Protein AF-A0A7D5RCX5-F1 (afdb_monomer)

Foldseek 3Di:
DVVCCCCQPVVDPDDWDWDDDQQWIDTHNWIWHPKDPWDWDDDPPAQKIKTWIWTDTPNDIDTDIDMDHDNVSVVVSVVVVVSVVVRD

Sequence (88 aa):
MQKQLDETINKNPEKKQVIINSKLINIQSMEFHSLKKIGITVPPFKDECTLIFEGKFGGFSSHVHITIKCDNYLEVFNNLISWRTQFF

pLDDT: mean 91.65, std 6.58, range [67.81, 97.62]

Organism: NCBI:txid1470066

Nearest PDB structures (foldseek):
  3voq-assembly1_B  TM=5.915E-01  e=8.827E-01 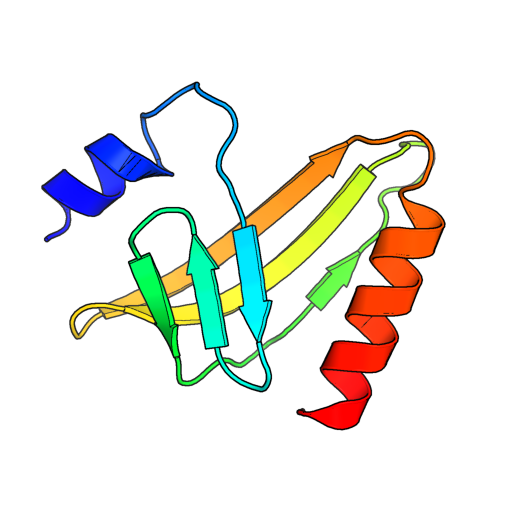 Homo sapiens
  7lc1-assembly1_B  TM=6.424E-01  e=1.678E+00  Homo sapiens
  7lc1-assembly2_D  TM=6.410E-01  e=2.526E+00  Homo sapiens
  7wzg-assembly1_A  TM=3.727E-01  e=2.049E-01  Streptomyces sp.
  5npg-assembly1_A  TM=3.786E-01  e=2.248E+00  Drosophila melanogaster

Mean predicted aligned error: 3.94 Å

Structure (mmCIF, N/CA/C/O backbone):
data_AF-A0A7D5RCX5-F1
#
_entry.id   AF-A0A7D5RCX5-F1
#
loop_
_atom_site.group_PDB
_atom_site.id
_atom_site.type_symbol
_atom_site.label_atom_id
_atom_site.label_alt_id
_atom_site.label_comp_id
_atom_site.label_asym_id
_atom_site.label_entity_id
_atom_site.label_seq_id
_atom_site.pdbx_PDB_ins_code
_atom_site.Cartn_x
_atom_site.Cartn_y
_atom_site.Cartn_z
_atom_site.occupancy
_atom_site.B_iso_or_equiv
_atom_site.auth_seq_id
_atom_site.auth_comp_id
_atom_site.auth_asym_id
_atom_site.auth_atom_id
_atom_site.pdbx_PDB_model_num
ATOM 1 N N . MET A 1 1 ? -0.010 2.783 22.955 1.00 67.81 1 MET A N 1
ATOM 2 C CA . MET A 1 1 ? -0.416 2.759 21.533 1.00 67.81 1 MET A CA 1
ATOM 3 C C . MET A 1 1 ? 0.691 3.236 20.59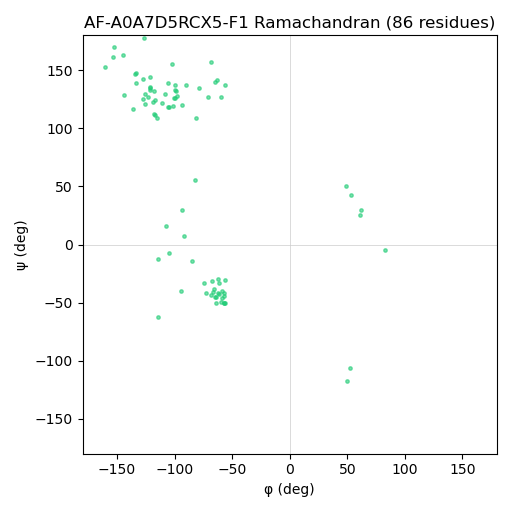7 1.00 67.81 1 MET A C 1
ATOM 5 O O . MET A 1 1 ? 1.136 2.443 19.783 1.00 67.81 1 MET A O 1
ATOM 9 N N . GLN A 1 2 ? 1.224 4.454 20.764 1.00 72.75 2 GLN A N 1
ATOM 10 C CA . GLN A 1 2 ? 2.367 4.938 19.966 1.00 72.75 2 GLN A CA 1
ATOM 11 C C . GLN A 1 2 ? 3.623 4.058 20.096 1.00 72.75 2 GLN A C 1
ATOM 13 O O . GLN A 1 2 ? 4.255 3.744 19.098 1.00 72.75 2 GLN A O 1
ATOM 18 N N . LYS A 1 3 ? 3.924 3.571 21.310 1.00 77.25 3 LYS A N 1
ATOM 19 C CA . LYS A 1 3 ? 5.028 2.626 21.556 1.00 77.25 3 LYS A CA 1
ATOM 20 C C . LYS A 1 3 ? 4.911 1.339 20.724 1.00 77.25 3 LYS A C 1
ATOM 22 O O . LYS A 1 3 ? 5.892 0.908 20.141 1.00 77.25 3 LYS A O 1
ATOM 27 N N . GLN A 1 4 ? 3.702 0.787 20.601 1.00 76.75 4 GLN A N 1
ATOM 28 C CA . GLN A 1 4 ? 3.451 -0.420 19.809 1.00 76.75 4 GLN A CA 1
ATOM 29 C C . GLN A 1 4 ? 3.634 -0.150 18.308 1.00 76.75 4 GLN A C 1
ATOM 31 O O . GLN A 1 4 ? 4.271 -0.949 17.631 1.00 76.75 4 GLN A O 1
ATOM 36 N N . LEU A 1 5 ? 3.128 0.983 17.797 1.00 79.81 5 LEU A N 1
ATOM 37 C CA . LEU A 1 5 ? 3.347 1.430 16.411 1.00 79.81 5 LEU A CA 1
ATOM 38 C C . LEU A 1 5 ? 4.840 1.565 16.093 1.00 79.81 5 LEU A C 1
ATOM 40 O O . LEU A 1 5 ? 5.307 1.089 15.060 1.00 79.81 5 LEU A O 1
ATOM 44 N N . ASP A 1 6 ? 5.588 2.165 17.014 1.00 80.19 6 ASP A N 1
ATOM 45 C CA . ASP A 1 6 ? 7.027 2.321 16.884 1.00 80.19 6 ASP A CA 1
ATOM 46 C C . ASP A 1 6 ? 7.756 0.977 16.876 1.00 80.19 6 ASP A C 1
ATOM 48 O O . ASP A 1 6 ? 8.541 0.721 15.970 1.00 80.19 6 ASP A O 1
ATOM 52 N N . GLU A 1 7 ? 7.481 0.108 17.845 1.00 81.56 7 GLU A N 1
ATOM 53 C CA . GLU A 1 7 ? 8.148 -1.192 17.983 1.00 81.56 7 GLU A CA 1
ATOM 54 C C . GLU A 1 7 ? 7.794 -2.168 16.855 1.00 81.56 7 GLU A C 1
ATOM 56 O O . GLU A 1 7 ? 8.625 -2.986 16.475 1.00 81.56 7 GLU A O 1
ATOM 61 N N . THR A 1 8 ? 6.584 -2.076 16.299 1.00 78.31 8 THR A N 1
ATOM 62 C CA . THR A 1 8 ? 6.072 -3.038 15.308 1.00 78.31 8 THR A CA 1
ATOM 63 C C . THR A 1 8 ? 6.325 -2.573 13.872 1.00 78.31 8 THR A C 1
ATOM 65 O O . THR A 1 8 ? 6.685 -3.379 13.015 1.00 78.31 8 THR A O 1
ATOM 68 N N . ILE A 1 9 ? 6.160 -1.271 13.596 1.00 82.25 9 ILE A N 1
ATOM 69 C CA . ILE A 1 9 ? 6.207 -0.711 12.238 1.00 82.25 9 ILE A CA 1
ATOM 70 C C . ILE A 1 9 ? 7.395 0.238 12.058 1.00 82.25 9 ILE A C 1
ATOM 72 O O . ILE A 1 9 ? 8.254 -0.049 11.225 1.00 82.25 9 ILE A O 1
ATOM 76 N N . ASN A 1 10 ? 7.464 1.347 12.807 1.00 80.94 10 ASN A N 1
ATOM 77 C CA . ASN A 1 10 ? 8.371 2.456 12.458 1.00 80.94 10 ASN A CA 1
ATOM 78 C C . ASN A 1 10 ? 9.854 2.149 12.716 1.00 80.94 10 ASN A C 1
ATOM 80 O O . ASN A 1 10 ? 10.709 2.536 11.925 1.00 80.94 10 ASN A O 1
ATOM 84 N N . LYS A 1 11 ? 10.165 1.501 13.843 1.00 83.62 11 LYS A N 1
ATOM 85 C CA . LYS A 1 11 ? 11.537 1.201 14.293 1.00 83.62 11 LYS A CA 1
ATOM 86 C C . LYS A 1 11 ? 11.918 -0.261 14.091 1.00 83.62 11 LYS A C 1
ATOM 88 O O . LYS A 1 11 ? 13.078 -0.614 14.282 1.00 83.62 11 LYS A O 1
ATOM 93 N N . ASN A 1 12 ? 10.966 -1.105 13.701 1.00 82.62 12 ASN A N 1
ATOM 94 C CA . ASN A 1 12 ? 11.258 -2.473 13.309 1.00 82.62 12 ASN A CA 1
ATOM 95 C C . ASN A 1 12 ? 11.986 -2.446 11.950 1.00 82.62 12 ASN A C 1
ATOM 97 O O . ASN A 1 12 ? 11.451 -1.846 11.020 1.00 82.62 12 ASN A O 1
ATOM 101 N N . PRO A 1 13 ? 13.161 -3.067 11.771 1.00 81.81 13 PRO A N 1
ATOM 102 C CA . PRO A 1 13 ? 13.819 -3.153 10.466 1.00 81.81 13 PRO A CA 1
ATOM 103 C C . PRO A 1 13 ? 13.334 -4.334 9.603 1.00 81.81 13 PRO A C 1
ATOM 105 O O . PRO A 1 13 ? 13.595 -4.359 8.403 1.00 81.81 13 PRO A O 1
ATOM 108 N N . GLU A 1 14 ? 12.618 -5.308 10.170 1.00 87.88 14 GLU A N 1
ATOM 109 C CA . GLU A 1 14 ? 12.221 -6.533 9.467 1.00 87.88 14 GLU A CA 1
ATOM 110 C C . GLU A 1 14 ? 11.194 -6.286 8.359 1.00 87.88 14 GLU A C 1
ATOM 112 O O . GLU A 1 14 ? 10.435 -5.316 8.384 1.00 87.88 14 GLU A O 1
ATOM 117 N N . LYS A 1 15 ? 11.110 -7.189 7.377 1.00 87.06 15 LYS A N 1
ATOM 118 C CA . LYS A 1 15 ? 10.066 -7.100 6.349 1.00 87.06 15 LYS A CA 1
ATOM 119 C C . LYS A 1 15 ? 8.687 -7.163 7.010 1.00 87.06 15 LYS A C 1
ATOM 121 O O . LYS A 1 15 ? 8.394 -8.083 7.768 1.00 87.06 15 LYS A O 1
ATOM 126 N N . LYS A 1 16 ? 7.829 -6.187 6.712 1.00 90.75 16 LYS A N 1
ATOM 127 C CA . LYS A 1 16 ? 6.452 -6.174 7.214 1.00 90.75 16 LYS A CA 1
ATOM 128 C C . LYS A 1 16 ? 5.536 -6.885 6.233 1.00 90.75 16 LYS A C 1
ATOM 130 O O . LYS A 1 16 ? 5.624 -6.666 5.028 1.00 90.75 16 LYS A O 1
ATOM 135 N N . GLN A 1 17 ? 4.639 -7.704 6.766 1.00 92.81 17 GLN A N 1
ATOM 136 C CA . GLN A 1 17 ? 3.530 -8.244 5.998 1.00 92.81 17 GLN A CA 1
ATOM 137 C C . GLN A 1 17 ? 2.438 -7.182 5.878 1.00 92.81 17 GLN A C 1
ATOM 139 O O . GLN A 1 17 ? 2.087 -6.538 6.869 1.00 92.81 17 GLN A O 1
ATOM 144 N N . VAL A 1 18 ? 1.900 -7.028 4.671 1.00 94.88 18 VAL A N 1
ATOM 145 C CA . VAL A 1 18 ? 0.779 -6.137 4.382 1.00 94.88 18 VAL A CA 1
ATOM 146 C C . VAL A 1 18 ? -0.316 -6.947 3.705 1.00 94.88 18 VAL A C 1
ATOM 148 O O . VAL A 1 18 ? -0.047 -7.662 2.742 1.00 94.88 18 VAL A O 1
ATOM 151 N N . ILE A 1 19 ? -1.542 -6.845 4.212 1.00 95.69 19 ILE A N 1
ATOM 152 C CA . ILE A 1 19 ? -2.729 -7.482 3.639 1.00 95.69 19 ILE A CA 1
ATOM 153 C C . ILE A 1 19 ? -3.748 -6.386 3.361 1.00 95.69 19 ILE A C 1
ATOM 155 O O . ILE A 1 19 ? -4.087 -5.609 4.249 1.00 95.69 19 ILE A O 1
ATOM 159 N N . ILE A 1 20 ? -4.245 -6.328 2.132 1.00 95.75 20 ILE A N 1
ATOM 160 C CA . ILE A 1 20 ? -5.254 -5.356 1.715 1.00 95.75 20 ILE A CA 1
ATOM 161 C C . ILE A 1 20 ? -6.545 -6.119 1.453 1.00 95.75 20 ILE A C 1
ATOM 163 O O . ILE A 1 20 ? -6.568 -7.033 0.632 1.00 95.75 20 ILE A O 1
ATOM 167 N N . ASN A 1 21 ? -7.611 -5.760 2.164 1.00 92.31 21 ASN A N 1
ATOM 168 C CA . ASN A 1 21 ? -8.915 -6.391 2.012 1.00 92.31 21 ASN A CA 1
ATOM 169 C C . ASN A 1 21 ? -10.015 -5.331 1.986 1.00 92.31 21 ASN A C 1
ATOM 171 O O . ASN A 1 21 ? -10.269 -4.653 2.981 1.00 92.31 21 ASN A O 1
ATOM 175 N N . SER A 1 22 ? -10.718 -5.225 0.860 1.00 94.81 22 SER A N 1
ATOM 176 C CA . SER A 1 22 ? -11.845 -4.307 0.688 1.00 94.81 22 SER A CA 1
ATOM 177 C C . SER A 1 22 ? -11.483 -2.861 1.062 1.00 94.81 22 SER A C 1
ATOM 179 O O . SER A 1 22 ? -10.751 -2.210 0.328 1.00 94.81 22 SER A O 1
ATOM 181 N N . LYS A 1 23 ? -11.945 -2.345 2.208 1.00 96.56 23 LYS A N 1
ATOM 182 C CA . LYS A 1 23 ? -11.648 -0.980 2.689 1.00 96.56 23 LYS A CA 1
ATOM 183 C C . LYS A 1 23 ? -10.682 -0.947 3.882 1.00 96.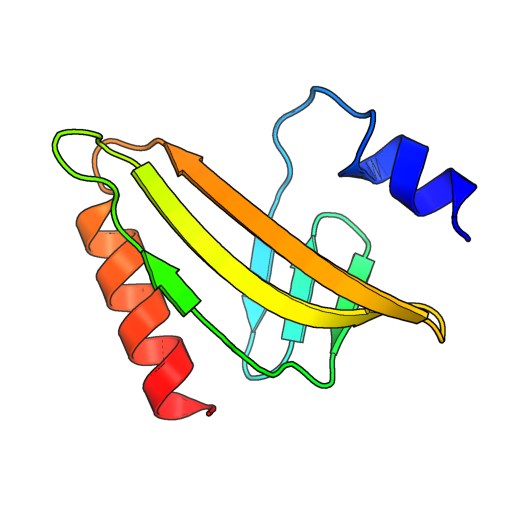56 23 LYS A C 1
ATOM 185 O O . LYS A 1 23 ? -10.612 0.069 4.572 1.00 96.56 23 LYS A O 1
ATOM 190 N N . LEU A 1 24 ? -9.978 -2.050 4.133 1.00 96.44 24 LEU A N 1
ATOM 191 C CA . LEU A 1 24 ? -9.062 -2.246 5.254 1.00 96.44 24 LEU A CA 1
ATOM 192 C C . LEU A 1 24 ? -7.653 -2.566 4.747 1.00 96.44 24 LEU A C 1
ATOM 194 O O . LEU A 1 24 ? -7.480 -3.271 3.749 1.00 96.44 24 LEU A O 1
ATOM 198 N N . ILE A 1 25 ? -6.646 -2.063 5.459 1.00 96.88 25 ILE A N 1
ATOM 199 C CA . ILE A 1 25 ? -5.238 -2.411 5.244 1.00 96.88 25 ILE A CA 1
ATOM 200 C C . ILE A 1 25 ? -4.669 -2.889 6.57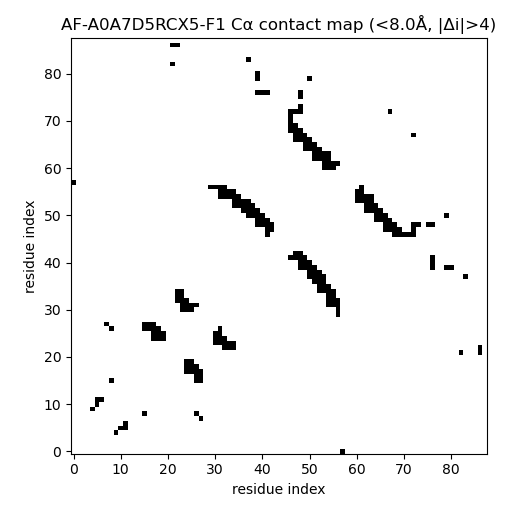3 1.00 96.88 25 ILE A C 1
ATOM 202 O O . ILE A 1 25 ? -4.632 -2.128 7.534 1.00 96.88 25 ILE A O 1
ATOM 206 N N . ASN A 1 26 ? -4.171 -4.119 6.611 1.00 95.31 26 ASN A N 1
ATOM 207 C CA . ASN A 1 26 ? -3.475 -4.673 7.763 1.00 95.31 26 ASN A CA 1
ATOM 208 C C . ASN A 1 26 ? -1.970 -4.606 7.530 1.00 95.31 26 ASN A C 1
ATOM 210 O O . ASN A 1 26 ? -1.479 -5.115 6.524 1.00 95.31 26 ASN A O 1
ATOM 214 N N . ILE A 1 27 ? -1.240 -4.002 8.464 1.00 93.81 27 ILE A N 1
ATOM 215 C CA . ILE A 1 27 ? 0.225 -3.997 8.493 1.00 93.81 27 ILE A CA 1
ATOM 216 C C . ILE A 1 27 ? 0.648 -4.749 9.751 1.00 93.81 27 ILE A C 1
ATOM 218 O O . ILE A 1 27 ? 0.455 -4.267 10.867 1.00 93.81 27 ILE A O 1
ATOM 222 N N . GLN A 1 28 ? 1.197 -5.950 9.573 1.00 90.62 28 GLN A N 1
ATOM 223 C CA . GLN A 1 28 ? 1.362 -6.928 10.651 1.00 90.62 28 GLN A CA 1
ATOM 224 C C . GLN A 1 28 ? 0.049 -7.124 11.440 1.00 90.62 28 GLN A C 1
ATOM 226 O O . GLN A 1 28 ? -0.947 -7.557 10.869 1.00 90.62 28 GLN A O 1
ATOM 231 N N . SER A 1 29 ? 0.026 -6.798 12.735 1.00 87.38 29 SER A N 1
ATOM 232 C CA . SER A 1 29 ? -1.149 -6.915 13.609 1.00 87.38 29 SER A CA 1
ATOM 233 C C . SER A 1 29 ? -2.001 -5.639 13.690 1.00 87.38 29 SER A C 1
ATOM 235 O O . SER A 1 29 ? -2.916 -5.568 14.508 1.00 87.38 29 SER A O 1
ATOM 237 N N . MET A 1 30 ? -1.704 -4.617 12.879 1.00 89.25 30 MET A N 1
ATOM 238 C CA . MET A 1 30 ? -2.377 -3.315 12.925 1.00 89.25 30 MET A CA 1
ATOM 239 C C . MET A 1 30 ? -3.344 -3.143 11.763 1.00 89.25 30 MET A C 1
ATOM 241 O O . MET A 1 30 ? -2.919 -3.107 10.610 1.00 89.25 30 MET A O 1
ATOM 245 N N . GLU A 1 31 ? -4.627 -2.982 12.079 1.00 93.81 31 GLU A N 1
ATOM 246 C CA . GLU A 1 31 ? -5.686 -2.742 11.099 1.00 93.81 31 GLU A CA 1
ATOM 247 C C . GLU A 1 31 ? -5.949 -1.247 10.906 1.00 93.81 31 GLU A C 1
ATOM 249 O O . GLU A 1 31 ? -6.342 -0.532 11.829 1.00 93.81 31 GLU A O 1
ATOM 254 N N . PHE A 1 32 ? -5.768 -0.780 9.677 1.00 95.25 32 PHE A N 1
ATOM 255 C CA . PHE A 1 32 ? -6.107 0.567 9.253 1.00 95.25 32 PHE A CA 1
ATOM 256 C C . PHE A 1 32 ? -7.468 0.566 8.562 1.00 95.25 32 PHE A C 1
ATOM 258 O O . PHE A 1 32 ? -7.698 -0.167 7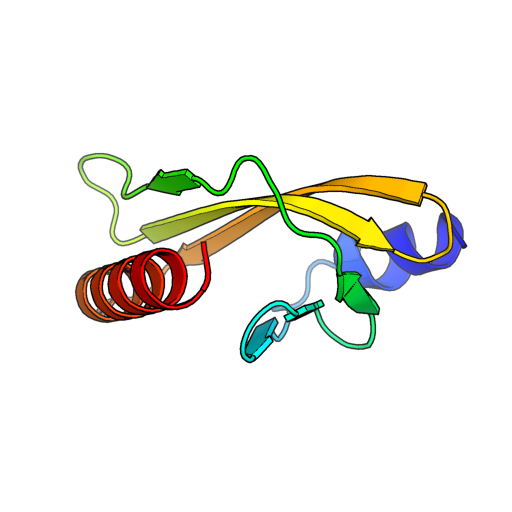.598 1.00 95.25 32 PHE A O 1
ATOM 265 N N . HIS A 1 33 ? -8.348 1.451 9.021 1.00 95.44 33 HIS A N 1
ATOM 266 C CA . HIS A 1 33 ? -9.696 1.636 8.489 1.00 95.44 33 HIS A CA 1
ATOM 267 C C . HIS A 1 33 ? -9.956 3.104 8.125 1.00 95.44 33 HIS A C 1
ATOM 269 O O . HIS A 1 33 ? -9.114 3.978 8.338 1.00 95.44 33 HIS A O 1
ATOM 275 N N . SER A 1 34 ? -11.141 3.405 7.578 1.00 95.81 34 SER A N 1
ATOM 276 C CA . SER A 1 34 ? -11.526 4.772 7.173 1.00 95.81 34 SER A CA 1
ATOM 277 C C . SER A 1 34 ? -10.503 5.428 6.229 1.00 95.81 34 SER A C 1
ATOM 279 O O . SER A 1 34 ? -10.143 6.594 6.403 1.00 95.81 34 SER A O 1
ATOM 281 N N . LEU A 1 35 ? -10.016 4.645 5.263 1.00 96.94 35 LEU A N 1
ATOM 282 C CA . LEU A 1 35 ? -8.952 5.038 4.344 1.00 96.94 35 LEU A CA 1
ATOM 283 C C . LEU A 1 35 ? -9.393 6.200 3.442 1.00 96.94 35 LEU A C 1
ATOM 285 O O . LEU A 1 35 ? -10.527 6.233 2.963 1.00 96.94 35 LEU A O 1
ATOM 289 N N . LYS A 1 36 ? -8.488 7.150 3.200 1.00 96.00 36 LYS A N 1
ATOM 290 C CA . LYS A 1 36 ? -8.681 8.302 2.307 1.00 96.00 36 LYS A CA 1
ATOM 291 C C . LYS A 1 36 ? -7.347 8.775 1.730 1.00 96.00 36 LYS A C 1
ATOM 293 O O . LYS A 1 36 ? -6.286 8.351 2.178 1.00 96.00 36 LYS A O 1
ATOM 298 N N . LYS A 1 37 ? -7.406 9.675 0.741 1.00 96.69 37 LYS A N 1
ATOM 299 C CA . LYS A 1 37 ? -6.230 10.217 0.029 1.00 96.69 37 LYS A CA 1
ATOM 300 C C . LYS A 1 37 ? -5.271 9.113 -0.448 1.00 96.69 37 LYS A C 1
ATOM 302 O O . LYS A 1 37 ? -4.075 9.155 -0.175 1.00 96.69 37 LYS A O 1
ATOM 307 N N . ILE A 1 38 ? -5.831 8.107 -1.120 1.00 97.62 38 ILE A N 1
ATOM 308 C CA . ILE A 1 38 ? -5.103 6.910 -1.548 1.00 97.62 38 ILE A CA 1
ATOM 309 C C . ILE A 1 38 ? -4.336 7.205 -2.845 1.00 97.62 38 ILE A C 1
ATOM 311 O O . ILE A 1 38 ? -4.922 7.340 -3.924 1.00 97.62 38 ILE A O 1
ATOM 315 N N . GLY A 1 39 ? -3.015 7.292 -2.733 1.00 97.12 39 GLY A N 1
ATOM 316 C CA . GLY A 1 39 ? -2.077 7.429 -3.842 1.00 97.12 39 GLY A CA 1
ATOM 317 C C . GLY A 1 39 ? -1.330 6.123 -4.092 1.00 97.12 39 GLY A C 1
ATOM 318 O O . GLY A 1 39 ? -0.929 5.448 -3.152 1.00 97.12 39 GLY A O 1
ATOM 319 N N . ILE A 1 40 ? -1.137 5.769 -5.358 1.00 97.38 40 ILE A N 1
ATOM 320 C CA . ILE A 1 40 ? -0.316 4.627 -5.768 1.00 97.38 40 ILE A CA 1
ATOM 321 C C . ILE A 1 40 ? 0.672 5.162 -6.799 1.00 97.38 40 ILE A C 1
ATOM 323 O O . ILE A 1 40 ? 0.250 5.796 -7.769 1.00 97.38 40 ILE A O 1
ATOM 327 N N . THR A 1 41 ? 1.966 4.958 -6.575 1.00 95.44 41 THR A N 1
ATOM 328 C CA . THR A 1 41 ? 3.027 5.492 -7.432 1.00 95.44 41 THR A CA 1
ATOM 329 C C . THR A 1 41 ? 4.076 4.438 -7.753 1.00 95.44 41 THR A C 1
ATOM 331 O O . THR A 1 41 ? 4.393 3.571 -6.939 1.00 95.44 41 THR A O 1
ATOM 334 N N . VAL A 1 42 ? 4.639 4.552 -8.952 1.00 94.25 42 VAL A N 1
ATOM 335 C CA . VAL A 1 42 ? 5.840 3.838 -9.388 1.00 94.25 42 VAL A CA 1
ATOM 336 C C . VAL A 1 42 ? 6.889 4.907 -9.678 1.00 94.25 42 VAL A C 1
ATOM 338 O O . VAL A 1 42 ? 6.693 5.712 -10.594 1.00 94.25 42 VAL A O 1
ATOM 341 N N . PRO A 1 43 ? 7.962 5.000 -8.882 1.00 89.00 43 PRO A N 1
ATOM 342 C CA . PRO A 1 43 ? 9.032 5.948 -9.142 1.00 89.00 43 PRO A CA 1
ATOM 343 C C . PRO A 1 43 ? 9.730 5.648 -10.477 1.00 89.00 43 PRO A C 1
ATOM 345 O O . PRO A 1 43 ? 9.955 4.480 -10.800 1.00 89.00 43 PRO A O 1
ATOM 348 N N . PRO A 1 44 ? 10.120 6.676 -11.253 1.00 85.88 44 PRO A N 1
ATOM 349 C CA . PRO A 1 44 ? 10.875 6.466 -12.481 1.00 85.88 44 PRO A CA 1
ATOM 350 C C . PRO A 1 44 ? 12.164 5.678 -12.220 1.00 85.88 44 PRO A C 1
ATOM 352 O O . PRO A 1 44 ? 12.887 5.970 -11.266 1.00 85.88 44 PRO A O 1
ATOM 355 N N . PHE A 1 45 ? 12.466 4.721 -13.100 1.00 83.38 45 PHE A N 1
ATOM 356 C CA . PHE A 1 45 ? 13.707 3.932 -13.088 1.00 83.38 45 PHE A CA 1
ATOM 357 C C . PHE A 1 45 ? 13.937 3.092 -11.821 1.00 83.38 45 PHE A C 1
ATOM 359 O O . PHE A 1 45 ? 15.082 2.788 -11.481 1.00 83.38 45 PHE A O 1
ATOM 366 N N . LYS A 1 46 ? 12.869 2.711 -11.113 1.00 89.25 46 LYS A N 1
ATOM 367 C CA . LYS A 1 46 ? 12.952 1.798 -9.974 1.00 89.25 46 LYS A CA 1
ATOM 368 C C . LYS A 1 46 ? 11.891 0.712 -10.056 1.00 89.25 46 LYS A C 1
ATOM 370 O O . LYS A 1 46 ? 10.725 1.003 -10.300 1.00 89.25 46 LYS A O 1
ATOM 375 N N . ASP A 1 47 ? 12.292 -0.508 -9.719 1.00 93.62 47 ASP A N 1
ATOM 376 C CA . ASP A 1 47 ? 11.394 -1.661 -9.609 1.00 93.62 47 ASP A CA 1
ATOM 377 C 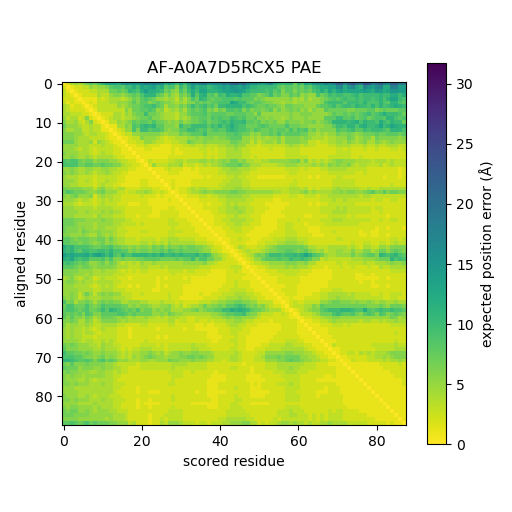C . ASP A 1 47 ? 10.681 -1.670 -8.246 1.00 93.62 47 ASP A C 1
ATOM 379 O O . ASP A 1 47 ? 10.801 -2.600 -7.443 1.00 93.62 47 ASP A O 1
ATOM 383 N N . GLU A 1 48 ? 10.005 -0.563 -7.931 1.00 95.19 48 GLU A N 1
ATOM 384 C CA . GLU A 1 48 ? 9.281 -0.377 -6.677 1.00 95.19 48 GLU A CA 1
ATOM 385 C C . GLU A 1 48 ? 7.890 0.221 -6.899 1.00 95.19 48 GLU A C 1
ATOM 387 O O . GLU A 1 48 ? 7.665 1.040 -7.788 1.00 95.19 48 GLU A O 1
ATOM 392 N N . CYS A 1 49 ? 6.946 -0.179 -6.052 1.00 96.06 49 CYS A N 1
ATOM 393 C CA . CYS A 1 49 ? 5.603 0.382 -5.996 1.00 96.06 49 CYS A CA 1
ATOM 394 C C . CYS A 1 49 ? 5.365 0.945 -4.595 1.00 96.06 49 CYS A C 1
ATOM 396 O O . CYS A 1 49 ? 5.653 0.284 -3.595 1.00 96.06 49 CYS A O 1
ATOM 398 N N . THR A 1 50 ? 4.832 2.163 -4.516 1.00 96.25 50 THR A N 1
ATOM 399 C CA . THR A 1 50 ? 4.498 2.816 -3.249 1.00 96.25 50 THR A CA 1
ATOM 400 C C . THR A 1 50 ? 3.000 3.075 -3.152 1.00 96.25 50 THR A C 1
ATOM 402 O O . THR A 1 50 ? 2.412 3.725 -4.014 1.00 96.25 50 THR A O 1
ATOM 405 N N . LEU A 1 51 ? 2.385 2.578 -2.081 1.00 97.25 51 LEU A N 1
ATOM 406 C CA . LEU A 1 51 ? 1.022 2.888 -1.662 1.00 97.25 51 LEU A CA 1
ATOM 407 C C . LEU A 1 51 ? 1.072 3.926 -0.536 1.00 97.25 51 LEU A C 1
ATOM 409 O O . LEU A 1 51 ? 1.724 3.714 0.485 1.00 97.25 51 LEU A O 1
ATOM 413 N N . ILE A 1 52 ? 0.354 5.030 -0.707 1.00 97.38 52 ILE A N 1
ATOM 414 C CA . ILE A 1 52 ? 0.239 6.119 0.263 1.00 97.38 52 ILE A CA 1
ATOM 415 C C . ILE A 1 52 ? -1.231 6.282 0.620 1.00 97.38 52 ILE A C 1
ATOM 417 O O . ILE A 1 52 ? -2.080 6.318 -0.269 1.00 97.38 52 ILE A O 1
ATOM 421 N N . PHE A 1 53 ? -1.549 6.412 1.902 1.00 97.44 53 PHE A N 1
ATOM 422 C CA . PHE A 1 53 ? -2.915 6.697 2.336 1.00 97.44 53 PHE A CA 1
ATOM 423 C C . PHE A 1 53 ? -2.951 7.422 3.680 1.00 97.44 53 PHE A C 1
ATOM 425 O O . PHE A 1 53 ? -2.004 7.395 4.465 1.00 97.44 53 PHE A O 1
ATOM 432 N N . GLU A 1 54 ? -4.082 8.061 3.964 1.00 97.12 54 GLU A N 1
ATOM 433 C CA . GLU A 1 54 ? -4.474 8.420 5.322 1.00 97.12 54 GLU A CA 1
ATOM 434 C C . GLU A 1 54 ? -5.468 7.378 5.842 1.00 97.12 54 GLU A C 1
ATOM 436 O O . GLU A 1 54 ? -6.436 7.052 5.157 1.00 97.12 54 GLU A O 1
ATOM 441 N N . GLY A 1 55 ? -5.257 6.866 7.050 1.00 95.88 55 GLY A N 1
ATOM 442 C CA . GLY A 1 55 ? -6.133 5.874 7.675 1.00 95.88 55 GLY A CA 1
ATOM 443 C C . GLY A 1 55 ? -6.233 6.081 9.178 1.00 95.88 55 GLY A C 1
ATOM 444 O O . GLY A 1 55 ? -5.422 6.791 9.772 1.00 95.88 55 GLY A O 1
ATOM 445 N N . LYS A 1 56 ? -7.245 5.480 9.800 1.00 94.75 56 LYS A N 1
ATOM 446 C CA . LYS A 1 56 ? -7.393 5.456 11.254 1.00 94.75 56 LYS A CA 1
ATOM 447 C C . LYS A 1 56 ? -6.901 4.131 11.817 1.00 94.75 56 LYS A C 1
ATOM 449 O O . LYS A 1 56 ? -7.214 3.079 11.270 1.00 94.75 56 LYS A O 1
ATOM 454 N N . PHE A 1 57 ? -6.175 4.212 12.924 1.00 89.31 57 PHE A N 1
ATOM 455 C CA . PHE A 1 57 ? -5.771 3.078 13.748 1.00 89.31 57 PHE A CA 1
ATOM 456 C C . PHE A 1 57 ? -5.788 3.525 15.208 1.00 89.31 57 PHE A C 1
ATOM 458 O O . PHE A 1 57 ? -5.218 4.562 15.556 1.00 89.31 57 PHE A O 1
ATOM 465 N N . GLY A 1 58 ? -6.455 2.766 16.079 1.00 79.25 58 GLY A N 1
ATOM 466 C CA . GLY A 1 58 ? -6.341 3.000 17.516 1.00 79.25 58 GLY A CA 1
ATOM 467 C C . GLY A 1 58 ? -6.824 4.356 18.030 1.00 79.25 58 GLY A C 1
ATOM 468 O O . GLY A 1 58 ? -6.258 4.887 18.978 1.00 79.25 58 GLY A O 1
ATOM 469 N N . GLY A 1 59 ? -7.808 4.964 17.368 1.00 84.88 59 GLY A N 1
ATOM 470 C CA . GLY A 1 59 ? -8.289 6.313 17.689 1.00 84.88 59 GLY A CA 1
ATOM 471 C C . GLY A 1 59 ? -7.457 7.458 17.094 1.00 84.88 59 GLY A C 1
ATOM 472 O O . GLY A 1 59 ? -7.880 8.608 17.174 1.00 84.88 59 GLY A O 1
ATOM 473 N N . PHE A 1 60 ? -6.331 7.172 16.436 1.00 85.44 60 PHE A N 1
ATOM 474 C CA . PHE A 1 60 ? -5.494 8.168 15.764 1.00 85.44 60 PHE A CA 1
ATOM 475 C C . PHE A 1 60 ? -5.718 8.148 14.253 1.00 85.44 60 PHE A C 1
ATOM 477 O O . PHE A 1 60 ? -6.123 7.135 13.686 1.00 85.44 60 PHE A O 1
ATOM 484 N N . SER A 1 61 ? -5.448 9.280 13.600 1.00 90.56 61 SER A N 1
ATOM 485 C CA . SER A 1 61 ? -5.320 9.352 12.140 1.00 90.56 61 SER A CA 1
ATOM 486 C C . SER A 1 61 ? -3.841 9.338 11.774 1.00 90.56 61 SER A C 1
ATOM 488 O O . SER A 1 61 ? -3.051 10.070 12.368 1.00 90.56 61 SER A O 1
ATOM 490 N N . SER A 1 62 ? -3.472 8.519 10.799 1.00 90.88 62 SER A N 1
ATOM 491 C CA . SER A 1 62 ? -2.091 8.293 10.382 1.00 90.88 62 SER A CA 1
ATOM 492 C C . SER A 1 62 ? -1.957 8.495 8.883 1.00 90.88 62 SER A C 1
ATOM 494 O O . SER A 1 62 ? -2.847 8.123 8.121 1.00 90.88 62 SER A O 1
ATOM 496 N N . HIS A 1 63 ? -0.833 9.071 8.470 1.00 94.94 63 HIS A N 1
ATOM 497 C CA . HIS A 1 63 ? -0.407 9.120 7.078 1.00 94.94 63 HIS A CA 1
ATOM 498 C C . HIS A 1 63 ? 0.655 8.039 6.875 1.00 94.94 63 HIS A C 1
ATOM 500 O O . HIS A 1 63 ? 1.676 8.053 7.560 1.00 94.94 63 HIS A O 1
ATOM 506 N N . VAL A 1 64 ? 0.388 7.076 5.996 1.00 94.12 64 VAL A N 1
ATOM 507 C CA . VAL A 1 64 ? 1.168 5.841 5.869 1.00 94.12 64 VAL A CA 1
ATOM 508 C C . VAL A 1 64 ? 1.722 5.724 4.458 1.00 94.12 64 VAL A C 1
ATOM 510 O O . VAL A 1 64 ? 1.004 5.958 3.488 1.00 94.12 64 VAL A O 1
ATOM 513 N N . HIS A 1 65 ? 2.999 5.353 4.363 1.00 95.19 65 HIS A N 1
ATOM 514 C CA . HIS A 1 65 ? 3.699 5.042 3.118 1.00 95.19 65 HIS A CA 1
ATOM 515 C C . HIS A 1 65 ? 4.156 3.586 3.182 1.00 95.19 65 HIS A C 1
ATOM 517 O O . HIS A 1 65 ? 4.874 3.203 4.105 1.00 95.19 65 HIS A O 1
ATOM 523 N N . ILE A 1 66 ? 3.732 2.776 2.218 1.00 94.69 66 ILE A N 1
ATOM 524 C CA . ILE A 1 66 ? 4.136 1.378 2.068 1.00 94.69 66 ILE A CA 1
ATOM 525 C C . ILE A 1 66 ? 4.856 1.254 0.734 1.00 94.69 66 ILE A C 1
ATOM 527 O O . ILE A 1 66 ? 4.223 1.368 -0.312 1.00 94.69 66 ILE A O 1
ATOM 531 N N . THR A 1 67 ? 6.158 0.989 0.767 1.00 94.69 67 THR A N 1
ATOM 532 C CA . THR A 1 67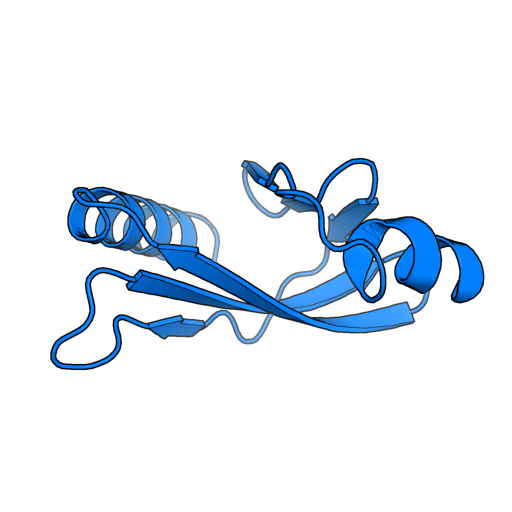 ? 6.959 0.734 -0.434 1.00 94.69 67 THR A CA 1
ATOM 533 C C . THR A 1 67 ? 7.333 -0.738 -0.496 1.00 94.69 67 THR A C 1
ATOM 535 O O . THR A 1 67 ? 7.856 -1.296 0.470 1.00 94.69 67 THR A O 1
ATOM 538 N N . ILE A 1 68 ? 7.091 -1.359 -1.647 1.00 93.62 68 ILE A N 1
ATOM 539 C CA . ILE A 1 68 ? 7.571 -2.700 -1.967 1.00 93.62 68 ILE A CA 1
ATOM 540 C C . ILE A 1 68 ? 8.503 -2.626 -3.170 1.00 93.62 68 ILE A C 1
ATOM 542 O O . ILE A 1 68 ? 8.172 -2.003 -4.176 1.00 93.62 68 ILE A O 1
ATOM 546 N N . LYS A 1 69 ? 9.666 -3.268 -3.052 1.00 94.00 69 LYS A N 1
ATOM 547 C CA . LYS A 1 69 ? 10.609 -3.479 -4.149 1.00 94.00 69 LYS A CA 1
ATOM 548 C C . LYS A 1 69 ? 10.533 -4.941 -4.572 1.00 94.00 69 LYS A C 1
ATOM 550 O O . LYS A 1 69 ? 10.792 -5.819 -3.745 1.00 94.00 69 LYS A O 1
ATOM 555 N N . CYS A 1 70 ? 10.157 -5.195 -5.818 1.00 90.88 70 CYS A N 1
ATOM 556 C CA . CYS A 1 70 ? 10.042 -6.540 -6.373 1.00 90.88 70 CYS A CA 1
ATOM 557 C C . CYS A 1 70 ? 10.060 -6.504 -7.904 1.00 90.88 70 CYS A C 1
ATOM 559 O O . CYS A 1 70 ? 9.615 -5.535 -8.513 1.00 90.88 70 CYS A O 1
ATOM 561 N N . ASP A 1 71 ? 10.522 -7.588 -8.525 1.00 93.56 71 ASP A N 1
ATOM 562 C CA . ASP A 1 71 ? 10.637 -7.677 -9.987 1.00 93.56 71 ASP A CA 1
ATOM 563 C C . ASP A 1 71 ? 9.267 -7.567 -10.681 1.00 93.56 71 ASP A C 1
ATOM 565 O O . ASP A 1 71 ? 9.150 -7.024 -11.776 1.00 93.56 71 ASP A O 1
ATOM 569 N N . ASN A 1 72 ? 8.197 -8.016 -10.015 1.00 94.00 72 ASN A N 1
ATOM 570 C CA . ASN A 1 72 ? 6.818 -7.929 -10.498 1.00 94.00 72 ASN A CA 1
ATOM 571 C C . ASN A 1 72 ? 6.063 -6.678 -9.997 1.00 94.00 72 ASN A C 1
ATOM 573 O O . ASN A 1 72 ? 4.841 -6.709 -9.843 1.00 94.00 72 ASN A O 1
ATOM 577 N N . TYR A 1 73 ? 6.753 -5.560 -9.746 1.00 94.06 73 TYR A N 1
ATOM 578 C CA . TYR A 1 73 ? 6.128 -4.334 -9.223 1.00 94.06 73 TYR A CA 1
ATOM 579 C C . TYR A 1 73 ? 4.965 -3.809 -10.086 1.00 94.06 73 TYR A C 1
ATOM 581 O O . TYR A 1 73 ? 4.025 -3.231 -9.542 1.00 94.06 73 TYR A O 1
ATOM 589 N N . LEU A 1 74 ? 4.988 -4.022 -11.410 1.00 94.00 74 LEU A N 1
ATOM 590 C CA . LEU A 1 74 ? 3.897 -3.624 -12.313 1.00 94.00 74 LEU A CA 1
ATOM 591 C C . LEU A 1 74 ? 2.605 -4.399 -12.039 1.00 94.00 74 LEU A C 1
ATOM 593 O O . LEU A 1 74 ? 1.517 -3.829 -12.093 1.00 94.00 74 LEU A O 1
ATOM 597 N N . GLU A 1 75 ? 2.714 -5.688 -11.721 1.00 95.88 75 GLU A N 1
ATOM 598 C CA . GLU A 1 75 ? 1.566 -6.511 -11.339 1.00 95.88 75 GLU A CA 1
ATOM 599 C C . GLU A 1 75 ? 0.970 -6.005 -10.022 1.00 95.88 75 GLU A C 1
ATOM 601 O O . GLU A 1 75 ? -0.239 -5.794 -9.920 1.00 95.88 75 GLU A O 1
ATOM 606 N N . VAL A 1 76 ? 1.829 -5.718 -9.038 1.00 95.69 76 VAL A N 1
ATOM 607 C CA . VAL A 1 76 ? 1.415 -5.124 -7.759 1.00 95.69 76 VAL A CA 1
ATOM 608 C C . VAL A 1 76 ? 0.723 -3.779 -7.983 1.00 95.69 76 VAL A C 1
ATOM 610 O O . VAL A 1 76 ? -0.354 -3.549 -7.435 1.00 95.69 76 VAL A O 1
ATOM 613 N N . PHE A 1 77 ? 1.294 -2.911 -8.820 1.00 96.56 77 PHE A N 1
ATOM 614 C CA . PHE A 1 77 ? 0.700 -1.627 -9.179 1.00 96.56 77 PHE A CA 1
ATOM 615 C C . PHE A 1 77 ? -0.700 -1.803 -9.780 1.00 96.56 77 PHE A C 1
ATOM 617 O O . PHE A 1 77 ? -1.649 -1.183 -9.303 1.00 96.56 77 PHE A O 1
ATOM 624 N N . ASN A 1 78 ? -0.855 -2.684 -10.770 1.00 96.88 78 ASN A N 1
ATOM 625 C CA . ASN A 1 78 ? -2.143 -2.936 -11.416 1.00 96.88 78 ASN A CA 1
ATOM 626 C C . ASN A 1 78 ? -3.188 -3.477 -10.430 1.00 96.88 78 ASN A C 1
ATOM 628 O O . ASN A 1 78 ? -4.322 -2.994 -10.414 1.00 96.88 78 ASN A O 1
ATOM 632 N N . ASN A 1 79 ? -2.799 -4.409 -9.556 1.00 96.88 79 ASN A N 1
ATOM 633 C CA 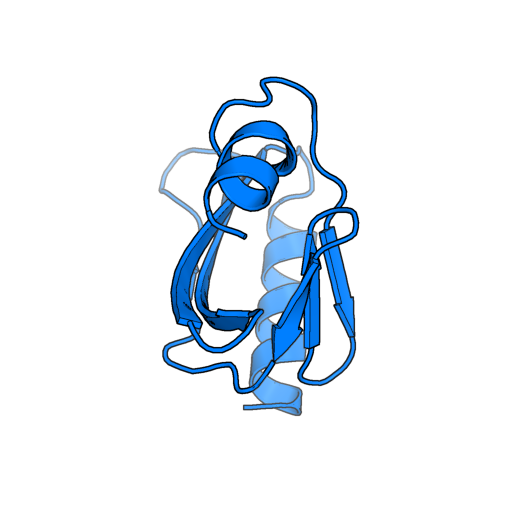. ASN A 1 79 ? -3.675 -4.942 -8.513 1.00 96.88 79 ASN A CA 1
ATOM 634 C C . ASN A 1 79 ? -4.118 -3.846 -7.532 1.00 96.88 79 ASN A C 1
ATOM 636 O O . ASN A 1 79 ? -5.298 -3.766 -7.188 1.00 96.88 79 ASN A O 1
ATOM 640 N N . LEU A 1 80 ? -3.206 -2.954 -7.129 1.00 97.06 80 LEU A N 1
ATOM 641 C CA . LEU A 1 80 ? -3.524 -1.816 -6.265 1.00 97.06 80 LEU A CA 1
ATOM 642 C C . LEU A 1 80 ? -4.436 -0.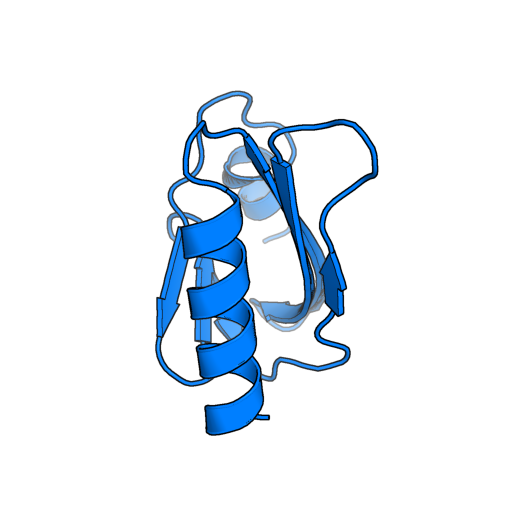796 -6.959 1.00 97.06 80 LEU A C 1
ATOM 644 O O . LEU A 1 80 ? -5.360 -0.280 -6.332 1.00 97.06 80 LEU A O 1
ATOM 648 N N . ILE A 1 81 ? -4.214 -0.504 -8.244 1.00 97.44 81 ILE A N 1
ATOM 649 C CA . ILE A 1 81 ? -5.069 0.403 -9.022 1.00 97.44 81 ILE A CA 1
ATOM 650 C C . ILE A 1 81 ? -6.479 -0.173 -9.164 1.00 97.44 81 ILE A C 1
ATOM 652 O O . ILE A 1 81 ? -7.456 0.550 -8.944 1.00 97.44 81 ILE A O 1
ATOM 656 N N . SER A 1 82 ? -6.588 -1.466 -9.479 1.00 97.56 82 SER A N 1
ATOM 657 C CA . SER A 1 82 ? -7.867 -2.175 -9.557 1.00 97.56 82 SER A CA 1
ATOM 658 C C . SER A 1 82 ? -8.594 -2.139 -8.215 1.00 97.56 82 SER A C 1
ATOM 660 O O . SER A 1 82 ? -9.751 -1.730 -8.148 1.00 97.56 82 SER A O 1
ATOM 662 N N . TRP A 1 83 ? -7.896 -2.487 -7.131 1.00 97.62 83 TRP A N 1
ATOM 663 C CA . TRP A 1 83 ? -8.428 -2.422 -5.772 1.00 97.62 83 TRP A CA 1
ATOM 664 C C . TRP A 1 83 ? -8.937 -1.020 -5.421 1.00 97.62 83 TRP A C 1
ATOM 666 O O . TRP A 1 83 ? -10.077 -0.876 -4.978 1.00 97.62 83 TRP A O 1
ATOM 676 N N . ARG A 1 84 ? -8.131 0.025 -5.656 1.00 97.00 84 ARG A N 1
ATOM 677 C CA . ARG A 1 84 ? -8.530 1.406 -5.363 1.00 97.00 84 ARG A CA 1
ATOM 678 C C . ARG A 1 84 ? -9.817 1.753 -6.102 1.00 97.00 84 ARG A C 1
ATOM 680 O O . ARG A 1 84 ? -10.759 2.172 -5.455 1.00 97.00 84 ARG A O 1
ATOM 687 N N . THR A 1 85 ? -9.865 1.499 -7.408 1.00 96.75 85 THR A N 1
ATOM 688 C CA . THR A 1 85 ? -11.021 1.808 -8.270 1.00 96.75 85 THR A CA 1
ATOM 689 C C . THR A 1 85 ? -12.290 1.067 -7.842 1.00 96.75 85 THR A C 1
ATOM 691 O O . THR A 1 85 ? -13.394 1.580 -7.988 1.00 96.75 85 THR A O 1
ATOM 694 N N . GLN A 1 86 ? -12.153 -0.151 -7.315 1.00 97.38 86 GLN A N 1
ATOM 695 C CA . GLN A 1 86 ? -13.289 -0.953 -6.870 1.00 97.38 86 GLN A CA 1
ATOM 696 C C . GLN A 1 86 ? -13.892 -0.457 -5.546 1.00 97.38 86 GLN A C 1
ATOM 698 O O . GLN A 1 86 ? -15.096 -0.603 -5.331 1.00 97.38 86 GLN A O 1
ATOM 703 N N . PHE A 1 87 ? -13.077 0.091 -4.640 1.00 96.38 87 PHE A N 1
ATOM 704 C CA . PHE A 1 87 ? -13.506 0.399 -3.272 1.00 96.38 87 PHE A CA 1
ATOM 705 C C . PHE A 1 87 ? -13.534 1.901 -2.925 1.00 96.38 87 PHE A C 1
ATOM 707 O O . PHE A 1 87 ? -14.129 2.243 -1.893 1.00 96.38 87 PHE A O 1
ATOM 714 N N . PHE A 1 88 ? -12.944 2.780 -3.748 1.00 93.81 88 PHE A N 1
ATOM 715 C CA . PHE A 1 88 ? -12.765 4.220 -3.499 1.00 93.81 88 PHE A CA 1
ATOM 716 C C . PHE A 1 88 ? -12.919 5.062 -4.768 1.00 93.81 88 PHE A C 1
ATOM 718 O O . PHE A 1 88 ? -13.523 6.149 -4.636 1.00 93.81 88 PHE A O 1
#

Secondary structure (DSSP, 8-state):
-HHHHIIIIIS--SPPPEEEETTEEEETTEEEEEEEEEEEE--TT-SEEEEEEEEEETTEEEEEEEEEE-TTHHHHHHHHHHHHHHH-

Radius of gyration: 13.1 Å; Cα contacts (8 Å, |Δi|>4): 128; chains: 1; bounding box: 27×18×35 Å

Solvent-accessible surface area (backbone atoms only — not comparable to full-atom values): 5222 Å² total; per-residue (Å²): 108,70,67,56,49,34,62,67,55,75,71,37,85,68,91,76,55,73,49,79,52,87,71,36,41,29,51,69,95,43,63,30,31,81,64,41,79,75,45,77,48,66,58,86,99,50,61,32,27,35,45,32,33,33,27,32,44,96,94,41,82,44,80,47,80,48,75,47,75,40,95,61,26,67,59,54,46,52,54,51,53,51,50,44,69,74,66,107